Protein AF-A0A661V972-F1 (afdb_monomer_lite)

pLDDT: mean 87.5, std 14.31, range [39.72, 98.44]

Radius of gyration: 18.93 Å; chains: 1; bounding box: 31×26×59 Å

Secondary structure (DSSP, 8-state):
--PPTTHHHHHHHHHHHHHHHHHHHHHHIIIIIS---TTS-GGGSPTTHHHHHHHHHHHHHHHHHHHHHHHHHHHHHHHHTTS--

Sequence (85 aa):
MTDEPCQKEVSKLLDVIQEWVQASEATRRFMVTLPLDSSKEPDTFPPGYFHEMQEAYEGEREARERYIAANKALYDCKERSGLID

Foldseek 3Di:
DPPDFLVVLVVQLVVLVVQLVVLVVQLCCLVPVPDDPPPDDPVPDDPCSVVSNVVSVVSNVVSVVSNVVSVVVSVVRCVVVVVDD

Structure (mmCIF, N/CA/C/O backbone):
data_AF-A0A661V972-F1
#
_entry.id   AF-A0A661V972-F1
#
loop_
_atom_site.group_PDB
_atom_site.id
_atom_site.type_symbol
_atom_site.label_atom_id
_atom_site.label_alt_id
_atom_site.label_comp_id
_atom_site.label_asym_id
_atom_site.label_entity_id
_atom_site.label_seq_id
_atom_site.pdbx_PDB_ins_code
_atom_site.Cartn_x
_atom_site.Cartn_y
_atom_site.Cartn_z
_atom_site.occupancy
_atom_site.B_iso_or_equiv
_atom_site.auth_seq_id
_atom_site.auth_comp_id
_atom_site.auth_asym_id
_atom_site.auth_atom_id
_atom_site.pdbx_PDB_model_num
ATOM 1 N N . MET A 1 1 ? -2.745 -13.082 30.205 1.00 39.72 1 MET A N 1
ATOM 2 C CA . MET A 1 1 ? -2.460 -11.946 29.311 1.00 39.72 1 MET A CA 1
ATOM 3 C C . MET A 1 1 ? -3.800 -11.501 28.779 1.00 39.72 1 MET A C 1
ATOM 5 O O . MET A 1 1 ? -4.486 -12.316 28.181 1.00 39.72 1 MET A O 1
ATOM 9 N N . THR A 1 2 ? -4.251 -10.307 29.137 1.00 50.94 2 THR A N 1
ATOM 10 C CA . THR A 1 2 ? -5.415 -9.698 28.492 1.00 50.94 2 THR A CA 1
ATOM 11 C C . THR A 1 2 ? -4.936 -9.229 27.128 1.00 50.94 2 THR A C 1
ATOM 13 O O . THR A 1 2 ? -4.144 -8.292 27.076 1.00 50.94 2 THR A O 1
ATOM 16 N N . ASP A 1 3 ? -5.315 -9.929 26.059 1.00 61.41 3 ASP A N 1
ATOM 17 C CA . ASP A 1 3 ? -5.051 -9.445 24.704 1.00 61.41 3 ASP A CA 1
ATOM 18 C C . ASP A 1 3 ? -5.702 -8.066 24.563 1.00 61.41 3 ASP A C 1
ATOM 20 O O . ASP A 1 3 ? -6.891 -7.905 24.856 1.00 61.41 3 ASP A O 1
ATOM 24 N N . GLU A 1 4 ? -4.913 -7.060 24.182 1.00 81.00 4 GLU A N 1
ATOM 25 C CA . GLU A 1 4 ? -5.448 -5.732 23.904 1.00 81.00 4 GLU A CA 1
ATOM 26 C C . GLU A 1 4 ? -6.489 -5.837 22.775 1.00 81.00 4 GLU A C 1
ATOM 28 O O . GLU A 1 4 ? -6.261 -6.536 21.776 1.00 81.00 4 GLU A O 1
ATOM 33 N N . PRO A 1 5 ? -7.652 -5.176 22.919 1.00 86.00 5 PRO A N 1
ATOM 34 C CA . PRO A 1 5 ? -8.679 -5.199 21.889 1.00 86.00 5 PRO A CA 1
ATOM 35 C C . PRO A 1 5 ? -8.098 -4.736 20.545 1.00 86.00 5 PRO A C 1
ATOM 37 O O . PRO A 1 5 ? -7.382 -3.740 20.470 1.00 86.00 5 PRO A O 1
ATOM 40 N N . CYS A 1 6 ? -8.423 -5.473 19.479 1.00 93.88 6 CYS A N 1
ATOM 41 C CA . CYS A 1 6 ? -8.001 -5.216 18.097 1.00 93.88 6 CYS A CA 1
ATOM 42 C C . CYS A 1 6 ? -6.514 -5.444 17.762 1.00 93.88 6 CYS A C 1
ATOM 44 O O . CYS A 1 6 ? -6.079 -5.082 16.665 1.00 93.88 6 CYS A O 1
ATOM 46 N N . GLN A 1 7 ? -5.719 -6.060 18.649 1.00 95.12 7 GLN A N 1
ATOM 47 C CA . GLN A 1 7 ? -4.287 -6.284 18.397 1.00 95.12 7 GLN A CA 1
ATOM 48 C C . GLN A 1 7 ? -4.021 -7.093 17.115 1.00 95.12 7 GLN A C 1
ATOM 50 O O . GLN A 1 7 ? -3.071 -6.825 16.381 1.00 95.12 7 GLN A O 1
ATOM 55 N N . LYS A 1 8 ? -4.898 -8.051 16.798 1.00 95.56 8 LYS A N 1
ATOM 56 C CA . LYS A 1 8 ? -4.822 -8.848 15.568 1.00 95.56 8 LYS A CA 1
ATOM 57 C C . LYS A 1 8 ? -4.964 -7.979 14.313 1.00 95.56 8 LYS A C 1
ATOM 59 O O . LYS A 1 8 ? -4.227 -8.163 13.345 1.00 95.56 8 LYS A O 1
ATOM 64 N N . GLU A 1 9 ? -5.913 -7.051 14.318 1.00 97.50 9 GLU A N 1
ATOM 65 C CA . GLU A 1 9 ? -6.169 -6.124 13.219 1.00 97.50 9 GLU A CA 1
ATOM 66 C C . GLU A 1 9 ? -5.018 -5.124 13.061 1.00 97.50 9 GLU A C 1
ATOM 68 O O . GLU A 1 9 ? -4.647 -4.811 11.930 1.00 97.50 9 GLU A O 1
ATOM 73 N N . VAL A 1 10 ? -4.404 -4.687 14.169 1.00 96.75 10 VAL A N 1
ATOM 74 C CA . VAL A 1 10 ? -3.191 -3.851 14.148 1.00 96.75 10 VAL A CA 1
ATOM 75 C C . VAL A 1 10 ? -2.030 -4.591 13.489 1.00 96.75 10 VAL A C 1
ATOM 77 O O . VAL A 1 10 ? -1.440 -4.058 12.551 1.00 96.75 10 VAL A O 1
ATOM 80 N N . SER A 1 11 ? -1.723 -5.818 13.925 1.00 96.81 11 SER A N 1
ATOM 81 C CA . SER A 1 11 ? -0.654 -6.622 13.314 1.00 96.81 11 SER A CA 1
ATOM 82 C C . SER A 1 11 ? -0.890 -6.816 11.817 1.00 96.81 11 SER A C 1
ATOM 84 O O . SER A 1 11 ? -0.003 -6.536 11.016 1.00 96.81 11 SER A O 1
ATOM 86 N N . LYS A 1 12 ? -2.120 -7.174 11.425 1.00 97.56 12 LYS A N 1
ATOM 87 C CA . LYS A 1 12 ? -2.479 -7.330 10.012 1.00 97.56 12 LYS A CA 1
ATOM 88 C C . LYS A 1 12 ? -2.297 -6.037 9.215 1.00 97.56 12 LYS A C 1
ATOM 90 O O . LYS A 1 12 ? -1.850 -6.098 8.074 1.00 97.56 12 LYS A O 1
ATOM 95 N N . LEU A 1 13 ? -2.667 -4.885 9.779 1.00 98.06 13 LEU A N 1
ATOM 96 C CA . LEU A 1 13 ? -2.497 -3.593 9.114 1.00 98.06 13 LEU A CA 1
ATOM 97 C C . LEU A 1 13 ? -1.014 -3.273 8.885 1.00 98.06 13 LEU A C 1
ATOM 99 O O . LEU A 1 13 ? -0.660 -2.809 7.806 1.00 98.06 13 LEU A O 1
ATOM 103 N N . LEU A 1 14 ? -0.156 -3.534 9.873 1.00 97.69 14 LEU A N 1
ATOM 104 C CA . LEU A 1 14 ? 1.287 -3.307 9.753 1.00 97.69 14 LEU A CA 1
ATOM 105 C C . LEU A 1 14 ? 1.911 -4.181 8.658 1.00 97.69 14 LEU A C 1
ATOM 107 O O . LEU A 1 14 ? 2.678 -3.666 7.843 1.00 97.69 14 LEU A O 1
ATOM 111 N N . ASP A 1 15 ? 1.523 -5.456 8.586 1.00 97.81 15 ASP A N 1
ATOM 112 C CA . ASP A 1 15 ? 2.011 -6.378 7.556 1.00 97.81 15 ASP A CA 1
ATOM 113 C C . ASP A 1 15 ? 1.651 -5.881 6.144 1.00 97.81 15 ASP A C 1
ATOM 115 O O . ASP A 1 15 ? 2.518 -5.766 5.276 1.00 97.81 15 ASP A O 1
ATOM 119 N N . VAL A 1 16 ? 0.391 -5.489 5.916 1.00 98.12 16 VAL A N 1
ATOM 120 C CA . VAL A 1 16 ? -0.038 -5.022 4.584 1.00 98.12 16 VAL A CA 1
ATOM 121 C C . VAL A 1 16 ? 0.461 -3.617 4.236 1.00 98.12 16 VAL A C 1
ATOM 123 O O . VAL A 1 16 ? 0.571 -3.294 3.055 1.00 98.12 16 VAL A O 1
ATOM 126 N N . ILE A 1 17 ? 0.788 -2.772 5.225 1.00 98.00 17 ILE A N 1
ATOM 127 C CA . ILE A 1 17 ? 1.491 -1.502 4.974 1.00 98.00 17 ILE A CA 1
ATOM 128 C C . ILE A 1 17 ? 2.871 -1.796 4.392 1.00 98.00 17 ILE A C 1
ATOM 130 O O . ILE A 1 17 ? 3.256 -1.169 3.408 1.00 98.00 17 ILE A O 1
ATOM 134 N N . GLN A 1 18 ? 3.600 -2.758 4.963 1.00 97.81 18 GLN A N 1
ATOM 135 C CA . GLN A 1 18 ? 4.919 -3.128 4.462 1.00 97.81 18 GLN A CA 1
ATOM 136 C C . GLN A 1 18 ? 4.847 -3.690 3.033 1.00 97.81 18 GLN A C 1
ATOM 138 O O . GLN A 1 18 ? 5.669 -3.312 2.197 1.00 97.81 18 GLN A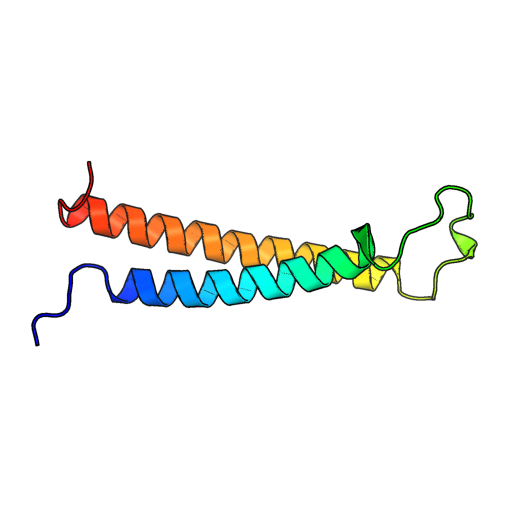 O 1
ATOM 143 N N . GLU A 1 19 ? 3.847 -4.530 2.734 1.00 97.62 19 GLU A N 1
ATOM 144 C CA . GLU A 1 19 ? 3.584 -5.009 1.366 1.00 97.62 19 GLU A CA 1
ATOM 145 C C . GLU A 1 19 ? 3.304 -3.853 0.398 1.00 97.62 19 GLU A C 1
ATOM 147 O O . GLU A 1 19 ? 3.885 -3.793 -0.687 1.00 97.62 19 GLU A O 1
ATOM 152 N N . TRP A 1 20 ? 2.423 -2.923 0.782 1.00 97.94 20 TRP A N 1
ATOM 153 C CA . TRP A 1 20 ? 2.065 -1.796 -0.076 1.00 97.94 20 TRP A CA 1
ATOM 154 C C . TRP A 1 20 ? 3.258 -0.870 -0.324 1.00 97.94 20 TRP A C 1
ATOM 156 O O . TRP A 1 20 ? 3.486 -0.488 -1.467 1.00 97.94 20 TRP A O 1
ATOM 166 N N . VAL A 1 21 ? 4.075 -0.585 0.698 1.00 97.25 21 VAL A N 1
ATOM 167 C CA . VAL A 1 21 ? 5.312 0.202 0.545 1.00 97.25 21 VAL A CA 1
ATOM 168 C C . VAL A 1 21 ? 6.252 -0.445 -0.472 1.00 97.25 21 VAL A C 1
ATOM 170 O O . VAL A 1 21 ? 6.729 0.239 -1.376 1.00 97.25 21 VAL A O 1
ATOM 173 N N . GLN A 1 22 ? 6.478 -1.758 -0.377 1.00 96.69 22 GLN A N 1
ATOM 174 C CA . GLN A 1 22 ? 7.334 -2.479 -1.326 1.00 96.69 22 GLN A CA 1
ATOM 175 C C . GLN A 1 22 ? 6.776 -2.438 -2.756 1.00 96.69 22 GLN A C 1
ATOM 177 O O . GLN A 1 22 ? 7.529 -2.226 -3.708 1.00 96.69 22 GLN A O 1
ATOM 182 N N . ALA A 1 23 ? 5.459 -2.594 -2.919 1.00 96.81 23 ALA A N 1
ATOM 183 C CA . ALA A 1 23 ? 4.817 -2.505 -4.228 1.00 96.81 23 ALA A CA 1
ATOM 184 C C . ALA A 1 23 ? 4.908 -1.083 -4.821 1.00 96.81 23 ALA A C 1
ATOM 186 O O . ALA A 1 23 ? 5.270 -0.919 -5.985 1.00 96.81 23 ALA A O 1
ATOM 187 N N . SER A 1 24 ? 4.683 -0.044 -4.011 1.00 95.62 24 SER A N 1
ATOM 188 C CA . SER A 1 24 ? 4.840 1.356 -4.430 1.00 95.62 24 SER A CA 1
ATOM 189 C C . SER A 1 24 ? 6.286 1.704 -4.801 1.00 95.62 24 SER A C 1
ATOM 191 O O . SER A 1 24 ? 6.515 2.493 -5.720 1.00 95.62 24 SER A O 1
ATOM 193 N N . GLU A 1 25 ? 7.286 1.122 -4.132 1.00 94.69 25 GLU A N 1
ATOM 194 C CA . GLU A 1 25 ? 8.694 1.273 -4.522 1.00 94.69 25 GLU A CA 1
ATOM 195 C C . GLU A 1 25 ? 8.980 0.655 -5.899 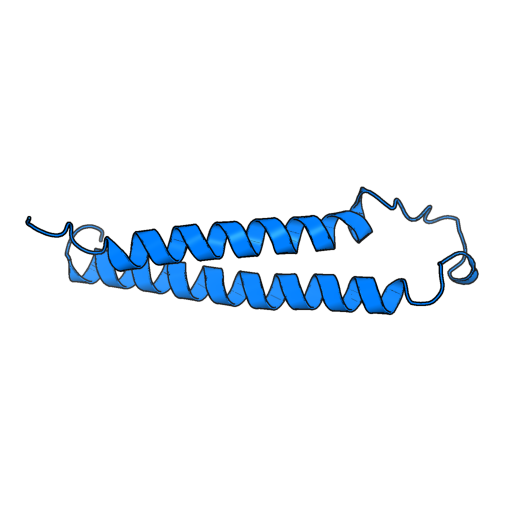1.00 94.69 25 GLU A C 1
ATOM 197 O O . GLU A 1 25 ? 9.703 1.259 -6.702 1.00 94.69 25 GLU A O 1
ATOM 202 N N . ALA A 1 26 ? 8.373 -0.497 -6.208 1.00 93.00 26 ALA A N 1
ATOM 203 C CA . ALA A 1 26 ? 8.473 -1.123 -7.525 1.00 93.00 26 ALA A CA 1
ATOM 204 C C . ALA A 1 26 ? 7.863 -0.236 -8.622 1.00 93.00 26 ALA A C 1
ATOM 206 O O . ALA A 1 26 ? 8.521 0.009 -9.636 1.00 93.00 26 ALA A O 1
ATOM 207 N N . THR A 1 27 ? 6.677 0.338 -8.398 1.00 92.38 27 THR A N 1
ATOM 208 C CA . THR A 1 27 ? 6.069 1.309 -9.325 1.00 92.38 27 THR A CA 1
ATOM 209 C C . THR A 1 27 ? 6.929 2.564 -9.487 1.00 92.38 27 THR A C 1
ATOM 211 O O . THR A 1 27 ? 7.188 3.024 -10.605 1.00 92.38 27 THR A O 1
ATOM 214 N N . ARG A 1 28 ? 7.435 3.118 -8.375 1.00 89.06 28 ARG A N 1
ATOM 215 C CA . ARG A 1 28 ? 8.255 4.341 -8.369 1.00 89.06 28 ARG A CA 1
ATOM 216 C C . ARG A 1 28 ? 9.49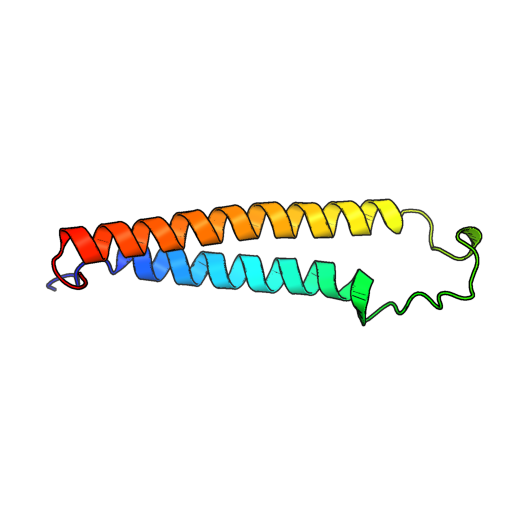1 4.217 -9.259 1.00 89.06 28 ARG A C 1
ATOM 218 O O . ARG A 1 28 ? 9.905 5.217 -9.855 1.00 89.06 28 ARG A O 1
ATOM 225 N N . ARG A 1 29 ? 10.065 3.015 -9.385 1.00 86.62 29 ARG A N 1
ATOM 226 C CA . ARG A 1 29 ? 11.198 2.751 -10.283 1.00 86.62 29 ARG A CA 1
ATOM 227 C C . ARG A 1 29 ? 10.901 3.182 -11.723 1.00 86.62 29 ARG A C 1
ATOM 229 O O . ARG A 1 29 ? 11.781 3.757 -12.359 1.00 86.62 29 ARG A O 1
ATOM 236 N N . PHE A 1 30 ? 9.682 2.950 -12.207 1.00 84.50 30 PHE A N 1
ATOM 237 C CA . PHE A 1 30 ? 9.265 3.289 -13.569 1.00 84.50 30 PHE A CA 1
ATOM 238 C C . PHE A 1 30 ? 8.850 4.758 -13.724 1.00 84.50 30 PHE A C 1
ATOM 240 O O . PHE A 1 30 ? 9.065 5.332 -14.785 1.00 84.50 30 PHE A O 1
ATOM 247 N N . MET A 1 31 ? 8.306 5.383 -12.673 1.00 75.25 31 MET A N 1
ATOM 248 C CA . MET A 1 31 ? 7.836 6.778 -12.722 1.00 75.25 31 MET A CA 1
ATOM 249 C C . MET A 1 31 ? 8.929 7.825 -12.479 1.00 75.25 31 MET A C 1
ATOM 251 O O . MET A 1 31 ? 8.864 8.923 -13.024 1.00 75.25 31 MET A O 1
ATOM 255 N N . VAL A 1 32 ? 9.887 7.523 -11.596 1.00 74.12 32 VAL A N 1
ATOM 256 C CA . VAL A 1 32 ? 10.828 8.518 -11.047 1.00 74.12 32 VAL A CA 1
ATOM 257 C C . VAL A 1 32 ? 12.279 8.148 -11.333 1.00 74.12 32 VAL A C 1
ATOM 259 O O . VAL A 1 32 ? 13.071 9.007 -11.710 1.00 74.12 32 VAL A O 1
ATOM 262 N N . THR A 1 33 ? 12.652 6.884 -11.119 1.00 66.81 33 THR A N 1
ATOM 263 C CA . THR A 1 33 ? 14.062 6.452 -11.155 1.00 66.81 33 THR A CA 1
ATOM 264 C C . THR A 1 33 ? 14.559 6.142 -12.561 1.00 66.81 33 THR A C 1
ATOM 266 O O . THR A 1 33 ? 15.741 6.326 -12.844 1.00 66.81 33 THR A O 1
ATOM 269 N N . LEU A 1 34 ? 13.672 5.691 -13.442 1.00 66.38 34 LEU A N 1
ATOM 270 C CA . LEU A 1 34 ? 13.897 5.614 -14.878 1.00 66.38 34 LEU A CA 1
ATOM 271 C C . LEU A 1 34 ? 13.221 6.839 -15.503 1.00 66.38 34 LEU A C 1
ATOM 273 O O . LEU A 1 34 ? 12.120 6.695 -16.031 1.00 66.38 34 LEU A O 1
ATOM 277 N N . PRO A 1 35 ? 13.800 8.054 -15.388 1.00 60.50 35 PRO A N 1
ATOM 278 C CA . PRO A 1 35 ? 13.204 9.223 -16.001 1.00 60.50 35 PRO A CA 1
ATOM 279 C C . PRO A 1 35 ? 13.126 8.968 -17.499 1.00 60.50 35 PRO A C 1
ATOM 281 O O . PRO A 1 35 ? 14.138 8.835 -18.194 1.00 60.50 35 PRO A O 1
ATOM 284 N N . LEU A 1 36 ? 11.894 8.868 -17.972 1.00 61.53 36 LEU A N 1
ATOM 285 C CA . LEU A 1 36 ? 11.599 8.895 -19.383 1.00 61.53 36 LEU A CA 1
ATOM 286 C C . LEU A 1 36 ? 11.839 10.325 -19.802 1.00 61.53 36 LEU A C 1
ATOM 288 O O . LEU A 1 36 ? 11.106 11.237 -19.424 1.00 61.53 36 LEU A O 1
ATOM 292 N N . ASP A 1 37 ? 12.939 10.521 -20.511 1.00 63.94 37 ASP A N 1
ATOM 293 C CA . ASP A 1 37 ? 13.141 11.743 -21.250 1.00 63.94 37 ASP A CA 1
ATOM 294 C C . ASP A 1 37 ? 11.942 11.878 -22.190 1.00 63.94 37 ASP A C 1
ATOM 296 O O . ASP A 1 37 ? 11.808 11.123 -23.151 1.00 63.94 37 ASP A O 1
ATOM 300 N N . SER A 1 38 ? 11.026 12.790 -21.863 1.00 59.22 38 SER A N 1
ATOM 301 C CA . SER A 1 38 ? 9.781 12.998 -22.603 1.00 59.22 38 SER A CA 1
ATOM 302 C C . SER A 1 38 ? 10.025 13.496 -24.029 1.00 59.22 38 SER A C 1
ATOM 304 O O . SER A 1 38 ? 9.082 13.583 -24.813 1.00 59.22 38 SER A O 1
ATOM 306 N N . SER A 1 39 ? 11.283 13.807 -24.367 1.00 64.69 39 SER A N 1
ATOM 307 C CA . SER A 1 39 ? 11.743 14.109 -25.720 1.00 64.69 39 SER A CA 1
ATOM 308 C C . SER A 1 39 ? 12.210 12.881 -26.518 1.00 64.69 39 SER A C 1
ATOM 310 O O . SER A 1 39 ? 12.469 13.007 -27.715 1.00 64.69 39 SER A O 1
ATOM 312 N N . LYS A 1 40 ? 12.306 11.695 -25.898 1.00 57.88 40 LYS A N 1
ATOM 313 C CA . LYS A 1 40 ? 12.672 10.447 -26.580 1.00 57.88 40 LYS A CA 1
ATOM 314 C C . LYS A 1 40 ? 11.446 9.707 -27.098 1.00 57.88 40 LYS A C 1
ATOM 316 O O . LYS A 1 40 ? 10.448 9.547 -26.399 1.00 57.88 40 LYS A O 1
ATOM 321 N N . GLU A 1 41 ? 11.550 9.221 -28.330 1.00 60.72 41 GLU A N 1
ATOM 322 C CA . GLU A 1 41 ? 10.504 8.423 -28.962 1.00 60.72 41 GLU A CA 1
ATOM 323 C C . GLU A 1 41 ? 10.299 7.066 -28.245 1.00 60.72 41 GLU A C 1
ATOM 325 O O . GLU A 1 41 ? 11.252 6.515 -27.673 1.00 60.72 41 GLU A O 1
ATOM 330 N N . PRO A 1 42 ? 9.077 6.493 -28.304 1.00 59.44 42 PRO A N 1
ATOM 331 C CA . PRO A 1 42 ? 8.727 5.186 -27.727 1.00 59.44 42 PRO A CA 1
ATOM 332 C C . PRO A 1 42 ? 9.614 4.006 -28.162 1.00 59.44 42 PRO A C 1
ATOM 334 O O . PRO A 1 42 ? 9.627 2.973 -27.498 1.00 59.44 42 PRO A O 1
ATOM 337 N N . ASP A 1 43 ? 10.395 4.159 -29.231 1.00 60.19 43 ASP A N 1
ATOM 338 C CA . ASP A 1 43 ? 11.302 3.129 -29.753 1.00 60.19 43 ASP A CA 1
ATOM 339 C C . ASP A 1 43 ? 12.624 3.016 -28.968 1.00 60.19 43 ASP A C 1
ATOM 341 O O . ASP A 1 43 ? 13.461 2.159 -29.250 1.00 60.19 43 ASP A O 1
ATOM 345 N N . THR A 1 44 ? 12.832 3.867 -27.958 1.00 71.25 44 THR A N 1
ATOM 346 C CA . THR A 1 44 ? 14.042 3.861 -27.113 1.00 71.25 44 THR A CA 1
ATOM 347 C C . THR A 1 44 ? 13.929 2.995 -25.856 1.00 71.25 44 THR A C 1
ATOM 349 O O . THR A 1 44 ? 14.896 2.870 -25.099 1.00 71.25 44 THR A O 1
ATOM 352 N N . PHE A 1 45 ? 12.765 2.389 -25.621 1.00 74.06 45 PHE A N 1
ATOM 353 C CA . PHE A 1 45 ? 12.500 1.598 -24.427 1.00 74.06 45 PHE A CA 1
ATOM 354 C C . PHE A 1 45 ? 13.018 0.161 -24.572 1.00 74.06 45 PHE A C 1
ATOM 356 O O . PHE A 1 45 ? 12.867 -0.443 -25.637 1.00 74.06 45 PHE A O 1
ATOM 363 N N . PRO A 1 46 ? 13.592 -0.431 -23.507 1.00 80.81 46 PRO A N 1
ATOM 364 C CA . PRO A 1 46 ? 13.942 -1.843 -23.510 1.00 80.81 46 PRO A CA 1
ATOM 365 C C . PRO A 1 46 ? 12.723 -2.724 -23.831 1.00 80.81 46 PRO A C 1
ATOM 367 O O . PRO A 1 46 ? 11.611 -2.415 -23.383 1.00 80.81 46 PRO A O 1
ATOM 370 N N . PRO A 1 47 ? 12.906 -3.847 -24.549 1.00 85.12 47 PRO A N 1
ATOM 371 C CA . PRO A 1 47 ? 11.846 -4.830 -24.727 1.00 85.12 47 PRO A CA 1
ATOM 372 C C . PRO A 1 47 ? 11.252 -5.238 -23.375 1.00 85.12 47 PRO A C 1
ATOM 374 O O . PRO A 1 47 ? 11.991 -5.498 -22.431 1.00 85.12 47 PRO A O 1
ATOM 377 N N . GLY A 1 48 ? 9.923 -5.282 -23.283 1.00 87.44 48 GLY A N 1
ATOM 378 C CA . GLY A 1 48 ? 9.222 -5.650 -22.048 1.00 87.44 48 GLY A CA 1
ATOM 379 C C . GLY A 1 48 ? 8.992 -4.504 -21.060 1.00 87.44 48 GLY A C 1
ATOM 380 O O . GLY A 1 48 ? 8.178 -4.674 -20.161 1.00 87.44 48 GLY A O 1
ATOM 381 N N . TYR A 1 49 ? 9.582 -3.317 -21.258 1.00 87.12 49 TYR A N 1
ATOM 382 C CA . TYR A 1 49 ? 9.453 -2.193 -20.317 1.00 87.12 49 TYR A CA 1
ATOM 383 C C . TYR A 1 49 ? 7.999 -1.869 -19.941 1.00 87.12 49 TYR A C 1
ATOM 385 O O . TYR A 1 49 ? 7.657 -1.804 -18.765 1.00 87.12 49 TYR A O 1
ATOM 393 N N . PHE A 1 50 ? 7.122 -1.686 -20.934 1.00 87.50 50 PHE A N 1
ATOM 394 C CA . PHE A 1 50 ? 5.721 -1.335 -20.674 1.00 87.50 50 PHE A CA 1
ATOM 395 C C . PHE A 1 50 ? 4.944 -2.469 -20.003 1.00 87.50 50 PHE A C 1
ATOM 397 O O . PHE A 1 50 ? 4.004 -2.206 -19.259 1.00 87.50 50 PHE A O 1
ATOM 404 N N . HIS A 1 51 ? 5.342 -3.717 -20.252 1.00 92.81 51 HIS A N 1
ATOM 405 C CA . HIS A 1 51 ? 4.742 -4.877 -19.609 1.00 92.81 51 HIS A CA 1
ATOM 406 C C . HIS A 1 51 ? 5.137 -4.940 -18.131 1.00 92.81 51 HIS A C 1
ATOM 408 O O . HIS A 1 51 ? 4.254 -4.956 -17.282 1.00 92.81 51 HIS A O 1
ATOM 414 N N . GLU A 1 52 ? 6.432 -4.846 -17.821 1.00 92.75 52 GLU A N 1
ATOM 415 C CA . GLU A 1 52 ? 6.937 -4.816 -16.440 1.00 92.75 52 GLU A CA 1
ATOM 416 C C . GLU A 1 52 ? 6.377 -3.622 -15.653 1.00 92.75 52 GLU A C 1
ATOM 418 O O . GLU A 1 52 ? 6.024 -3.738 -14.480 1.00 92.75 52 GLU A O 1
ATOM 423 N N . MET A 1 53 ? 6.245 -2.468 -16.313 1.00 92.25 53 MET A N 1
ATOM 424 C CA . MET A 1 53 ? 5.613 -1.289 -15.733 1.00 92.25 53 MET A CA 1
ATOM 425 C C . MET A 1 53 ? 4.143 -1.566 -15.384 1.00 92.25 53 MET A C 1
ATOM 427 O O . MET A 1 53 ? 3.706 -1.246 -14.280 1.00 92.25 53 MET A O 1
ATOM 431 N N . GLN A 1 54 ? 3.380 -2.162 -16.306 1.00 94.56 54 GLN A N 1
ATOM 432 C CA . GLN A 1 54 ? 1.976 -2.511 -16.078 1.00 94.56 54 GLN A CA 1
ATOM 433 C C . GLN A 1 54 ? 1.820 -3.519 -14.932 1.00 94.56 54 GLN A C 1
ATOM 435 O O . GLN A 1 54 ? 0.923 -3.359 -14.106 1.00 94.56 54 GLN A O 1
ATOM 440 N N . GLU A 1 55 ? 2.691 -4.527 -14.858 1.00 96.75 55 GLU A N 1
ATOM 441 C CA . GLU A 1 55 ? 2.703 -5.503 -13.764 1.00 96.75 55 GLU A CA 1
ATOM 442 C C . GLU A 1 55 ? 2.994 -4.843 -12.411 1.00 96.75 55 GLU A C 1
ATOM 444 O O . GLU A 1 55 ? 2.326 -5.152 -11.425 1.00 96.75 55 GLU A O 1
ATOM 449 N N . ALA A 1 56 ? 3.934 -3.893 -12.359 1.00 96.06 56 ALA A N 1
ATOM 450 C CA . ALA A 1 56 ? 4.235 -3.150 -11.137 1.00 96.06 56 ALA A CA 1
ATOM 451 C C . ALA A 1 56 ? 3.031 -2.323 -10.652 1.00 96.06 56 ALA A C 1
ATOM 453 O O . ALA A 1 56 ? 2.662 -2.411 -9.479 1.00 96.06 56 ALA A O 1
ATOM 454 N N . TYR A 1 57 ? 2.373 -1.584 -11.555 1.00 96.12 57 TYR A N 1
ATOM 455 C CA . TYR A 1 57 ? 1.163 -0.821 -11.219 1.00 96.12 57 TYR A CA 1
ATOM 456 C C . TYR A 1 57 ? 0.026 -1.716 -10.726 1.00 96.12 57 TYR A C 1
ATOM 458 O O . TYR A 1 57 ? -0.676 -1.361 -9.777 1.00 96.12 57 TYR A O 1
ATOM 466 N N . GLU A 1 58 ? -0.167 -2.869 -11.365 1.00 98.06 58 GLU A N 1
ATOM 467 C CA . GLU A 1 58 ? -1.209 -3.810 -10.968 1.00 98.06 58 GLU A CA 1
ATOM 468 C C . GLU A 1 58 ? -0.911 -4.424 -9.594 1.00 98.06 58 GLU A C 1
ATOM 470 O O . GLU A 1 58 ? -1.789 -4.464 -8.731 1.00 98.06 58 GLU A O 1
ATOM 475 N N . GLY A 1 59 ? 0.348 -4.791 -9.335 1.00 97.62 59 GLY A N 1
ATOM 476 C CA . GLY A 1 59 ? 0.786 -5.256 -8.019 1.00 97.62 59 GLY A CA 1
ATOM 477 C C . GLY A 1 59 ? 0.577 -4.209 -6.919 1.00 97.62 59 GLY A C 1
ATOM 478 O O . GLY A 1 59 ? 0.106 -4.540 -5.827 1.00 97.62 59 GLY A O 1
ATOM 479 N N . GLU A 1 60 ? 0.853 -2.932 -7.202 1.00 98.06 60 GLU A N 1
ATOM 480 C CA . GLU A 1 60 ? 0.556 -1.835 -6.275 1.00 98.06 60 GLU A CA 1
ATOM 481 C C . GLU A 1 60 ? -0.949 -1.663 -6.042 1.00 98.06 60 GLU A C 1
ATOM 483 O O . GLU A 1 60 ? -1.373 -1.490 -4.894 1.00 98.06 60 GLU A O 1
ATOM 488 N N . ARG A 1 61 ? -1.768 -1.742 -7.100 1.00 98.19 61 ARG A N 1
ATOM 489 C CA . ARG A 1 61 ? -3.234 -1.664 -7.000 1.00 98.19 61 ARG A CA 1
ATOM 490 C C . ARG A 1 61 ? -3.769 -2.732 -6.049 1.00 98.19 61 ARG A C 1
ATOM 492 O O . ARG A 1 61 ? -4.513 -2.406 -5.122 1.00 98.19 61 ARG A O 1
ATOM 499 N N . GLU A 1 62 ? -3.359 -3.982 -6.239 1.00 98.44 62 GLU A N 1
ATOM 500 C CA . GLU A 1 62 ? -3.787 -5.104 -5.400 1.00 98.44 62 GLU A CA 1
ATOM 501 C C . GLU A 1 62 ? -3.304 -4.970 -3.946 1.00 98.44 62 GLU A C 1
ATOM 503 O O . GLU A 1 62 ? -4.066 -5.223 -3.007 1.00 98.44 62 GLU A O 1
ATOM 508 N N . ALA A 1 63 ? -2.053 -4.5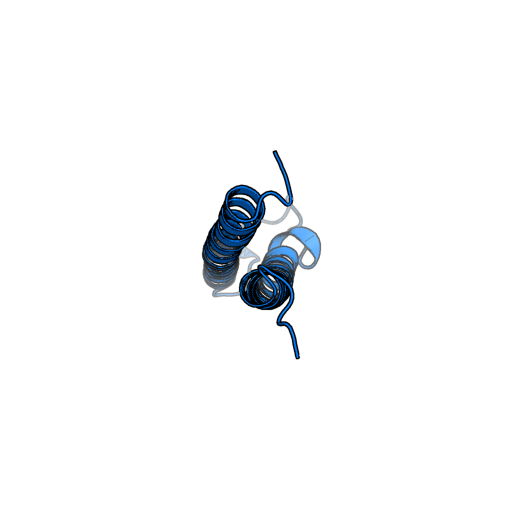46 -3.731 1.00 98.12 63 ALA A N 1
ATOM 509 C CA . ALA A 1 63 ? -1.522 -4.312 -2.387 1.00 98.12 63 ALA A CA 1
ATOM 510 C C . ALA A 1 63 ? -2.287 -3.189 -1.665 1.00 98.12 63 ALA A C 1
ATOM 512 O O . ALA A 1 63 ? -2.642 -3.318 -0.489 1.00 98.12 63 ALA A O 1
ATOM 513 N N . ARG A 1 64 ? -2.635 -2.119 -2.389 1.00 98.00 64 ARG A N 1
ATOM 514 C CA . ARG A 1 64 ? -3.451 -1.019 -1.867 1.00 98.00 64 ARG A CA 1
ATOM 515 C C . ARG A 1 64 ? -4.860 -1.473 -1.483 1.00 98.00 64 ARG A C 1
ATOM 517 O O . ARG A 1 64 ? -5.380 -1.024 -0.462 1.00 98.00 64 ARG A O 1
ATOM 524 N N . GLU A 1 65 ? -5.481 -2.365 -2.253 1.00 98.44 65 GLU A N 1
ATOM 525 C CA . GLU A 1 65 ? -6.789 -2.942 -1.905 1.00 98.44 65 GLU A CA 1
ATOM 526 C C . GLU A 1 65 ? -6.731 -3.739 -0.595 1.00 98.44 65 GLU A C 1
ATOM 528 O O . GLU A 1 65 ? -7.605 -3.579 0.266 1.00 98.44 65 GLU A O 1
ATOM 533 N N . ARG A 1 66 ? -5.665 -4.525 -0.389 1.00 98.38 66 ARG A N 1
ATOM 534 C CA . ARG A 1 66 ? -5.428 -5.236 0.880 1.00 98.38 66 ARG A CA 1
ATOM 535 C C . ARG A 1 66 ? -5.220 -4.274 2.049 1.00 98.38 66 ARG A C 1
ATOM 537 O O . ARG A 1 66 ? -5.809 -4.488 3.112 1.00 98.38 66 ARG A O 1
ATOM 544 N N . TYR A 1 67 ? -4.454 -3.201 1.846 1.00 97.94 67 TYR A N 1
ATOM 545 C CA . TYR A 1 67 ? -4.289 -2.129 2.832 1.00 97.94 67 TYR A CA 1
ATOM 546 C C . TYR A 1 67 ? -5.635 -1.503 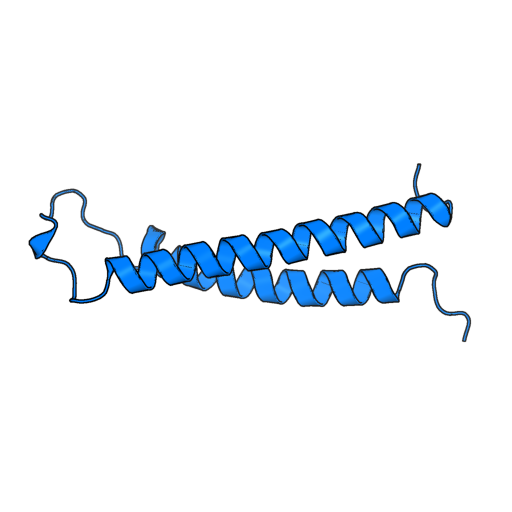3.231 1.00 97.94 67 TYR A C 1
ATOM 548 O O . TYR A 1 67 ? -5.952 -1.439 4.420 1.00 97.94 67 TYR A O 1
ATOM 556 N N . ILE A 1 68 ? -6.464 -1.105 2.257 1.00 98.31 68 ILE A N 1
ATOM 557 C CA . ILE A 1 68 ? -7.783 -0.502 2.516 1.00 98.31 68 ILE A CA 1
ATOM 558 C C . ILE A 1 68 ? -8.663 -1.460 3.329 1.00 98.31 68 ILE A C 1
ATOM 560 O O . ILE A 1 68 ? -9.295 -1.044 4.303 1.00 98.31 68 ILE A O 1
ATOM 564 N N . ALA A 1 69 ? -8.675 -2.746 2.969 1.00 98.38 69 ALA A N 1
ATOM 565 C CA . ALA A 1 69 ? -9.448 -3.758 3.679 1.00 98.38 69 ALA A CA 1
ATOM 566 C C . ALA A 1 69 ? -8.966 -3.965 5.128 1.00 98.38 69 ALA A C 1
ATOM 568 O O . ALA A 1 69 ? -9.793 -4.067 6.036 1.00 98.38 69 ALA A O 1
ATOM 569 N N . ALA A 1 70 ? -7.651 -4.006 5.369 1.00 98.31 70 ALA A N 1
ATOM 570 C CA . ALA A 1 70 ? -7.100 -4.134 6.720 1.00 98.31 70 ALA A CA 1
ATOM 571 C C . ALA A 1 70 ? -7.370 -2.887 7.573 1.00 98.31 70 ALA A C 1
ATOM 573 O O . ALA A 1 70 ? -7.746 -3.012 8.738 1.00 98.31 70 ALA A O 1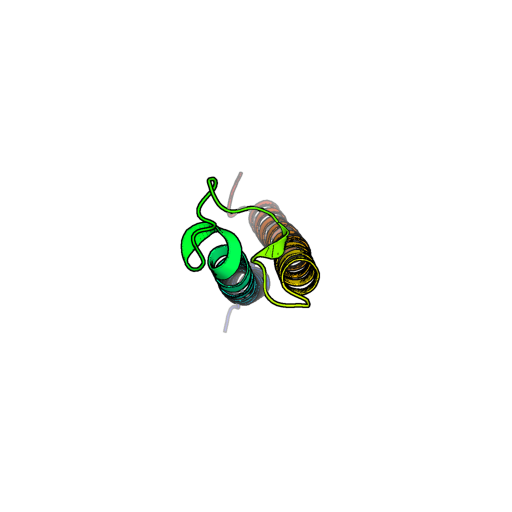
ATOM 574 N N . ASN A 1 71 ? -7.246 -1.694 6.984 1.00 98.06 71 ASN A N 1
ATOM 575 C CA . ASN A 1 71 ? -7.529 -0.440 7.673 1.00 98.06 71 ASN A CA 1
ATOM 576 C C . ASN A 1 71 ? -9.007 -0.347 8.077 1.00 98.06 71 ASN A C 1
ATOM 578 O O . ASN A 1 71 ? -9.314 -0.001 9.216 1.00 98.06 71 ASN A O 1
ATOM 582 N N . LYS A 1 72 ? -9.923 -0.741 7.179 1.00 98.31 72 LYS A N 1
ATOM 583 C CA . LYS A 1 72 ? -11.351 -0.845 7.499 1.00 98.31 72 LYS A CA 1
ATOM 584 C C . LYS A 1 72 ? -11.607 -1.846 8.628 1.00 98.31 72 LYS A C 1
ATOM 586 O O . LYS A 1 72 ? -12.331 -1.529 9.560 1.00 98.31 72 LYS A O 1
ATOM 591 N N . ALA A 1 73 ? -10.980 -3.022 8.590 1.00 97.88 73 ALA A N 1
ATOM 592 C CA . ALA A 1 73 ? -11.152 -4.020 9.645 1.00 97.88 73 ALA A CA 1
ATOM 593 C C . ALA A 1 73 ? -10.699 -3.507 11.024 1.00 97.88 73 ALA A C 1
ATOM 595 O O . ALA A 1 73 ? -11.365 -3.778 12.025 1.00 97.88 73 ALA A O 1
ATOM 596 N N . LEU A 1 74 ? -9.598 -2.745 11.076 1.00 97.25 74 LEU A N 1
ATOM 597 C CA . LEU A 1 74 ? -9.144 -2.096 12.306 1.00 97.25 74 LEU A CA 1
ATOM 598 C C . LEU A 1 74 ? -10.127 -1.020 12.776 1.00 97.25 74 LEU A C 1
ATOM 600 O O . LEU A 1 74 ? -10.428 -0.970 13.967 1.00 97.25 74 LEU A O 1
ATOM 604 N N . TYR A 1 75 ? -10.630 -0.187 11.861 1.00 96.56 75 TYR A N 1
ATOM 605 C CA . TYR A 1 75 ? -11.645 0.822 12.173 1.00 96.56 75 TYR A CA 1
ATOM 606 C C . TYR A 1 75 ? -12.902 0.174 12.771 1.00 96.56 75 TYR A C 1
ATOM 608 O O . TYR A 1 75 ? -13.251 0.472 13.910 1.00 96.56 75 TYR A O 1
ATOM 616 N N . ASP A 1 76 ? -13.485 -0.809 12.076 1.00 96.94 76 ASP A N 1
ATOM 617 C CA . ASP A 1 76 ? -14.682 -1.526 12.528 1.00 96.94 76 ASP A CA 1
ATOM 618 C C . ASP A 1 76 ? -14.448 -2.231 13.881 1.00 96.94 76 ASP A C 1
ATOM 620 O O . ASP A 1 76 ? -15.363 -2.380 14.691 1.00 96.94 76 ASP A O 1
ATOM 624 N N . CYS A 1 77 ? -13.228 -2.717 14.140 1.00 96.69 77 CYS A N 1
ATOM 625 C CA . CYS A 1 77 ? -12.889 -3.297 15.437 1.00 96.69 77 CYS A CA 1
ATOM 626 C C . CYS A 1 77 ? -12.884 -2.239 16.543 1.00 96.69 77 CYS A C 1
ATOM 628 O O . CYS A 1 77 ? -13.513 -2.441 17.581 1.00 96.69 77 CYS A O 1
ATOM 630 N N . LYS A 1 78 ? -12.213 -1.106 16.310 1.00 94.94 78 LYS A N 1
ATOM 631 C CA . LYS A 1 78 ? -12.125 -0.019 17.288 1.00 94.94 78 LYS A CA 1
ATOM 632 C C . LYS A 1 78 ? -13.496 0.579 17.604 1.00 94.94 78 LYS A C 1
ATOM 634 O O . LYS A 1 78 ? -13.757 0.831 18.778 1.00 94.94 78 LYS A O 1
ATOM 639 N N . GLU A 1 79 ? -14.363 0.729 16.603 1.00 95.94 79 GLU A N 1
ATOM 640 C CA . GLU A 1 79 ? -15.752 1.184 16.770 1.00 95.94 79 GLU A CA 1
ATOM 641 C C . GLU A 1 79 ? -16.545 0.197 17.649 1.00 95.94 79 GLU A C 1
ATOM 643 O O . GLU A 1 79 ? -17.069 0.566 18.698 1.00 95.94 79 GLU A O 1
ATOM 648 N N . ARG A 1 80 ? -16.542 -1.107 17.315 1.00 95.25 80 ARG A N 1
ATOM 649 C CA . ARG A 1 80 ? -17.235 -2.138 18.121 1.00 95.25 80 ARG A CA 1
ATOM 650 C C . ARG A 1 80 ? -16.696 -2.277 19.545 1.00 95.25 80 ARG A C 1
ATOM 652 O O . ARG A 1 80 ? -17.424 -2.727 20.427 1.00 95.25 80 ARG A O 1
ATOM 659 N N . SER A 1 81 ? -15.422 -1.959 19.764 1.00 93.50 81 SER A N 1
ATOM 660 C CA . SER A 1 81 ? -14.784 -1.984 21.083 1.00 93.50 81 SER A CA 1
ATOM 661 C C . SER A 1 81 ? -14.938 -0.675 21.867 1.00 93.50 81 SER A C 1
ATOM 663 O O . SER A 1 81 ? -14.463 -0.616 23.000 1.00 93.50 81 SER A O 1
ATOM 665 N N . GLY A 1 82 ? -15.584 0.357 21.306 1.00 92.19 82 GLY A N 1
ATOM 666 C CA . GLY A 1 82 ? -15.753 1.663 21.955 1.00 92.19 82 GLY A CA 1
ATOM 667 C C . GLY A 1 82 ? -14.439 2.426 22.161 1.00 92.19 82 GLY A C 1
ATOM 668 O O . GLY A 1 82 ? -14.332 3.231 23.082 1.00 92.19 82 GLY A O 1
ATOM 669 N N . LEU A 1 83 ? -13.414 2.128 21.353 1.00 87.56 83 LEU A N 1
ATOM 670 C CA . LEU A 1 83 ? -12.110 2.802 21.395 1.00 87.56 83 LEU A CA 1
ATOM 671 C C . LEU A 1 83 ? -12.081 4.079 20.548 1.00 87.56 83 LEU A C 1
ATOM 673 O O . LEU A 1 83 ? -11.177 4.897 20.714 1.00 87.56 83 LEU A O 1
ATOM 677 N N . ILE A 1 84 ? -13.022 4.207 19.614 1.00 82.94 84 ILE A N 1
ATOM 678 C CA . ILE A 1 84 ? -13.255 5.379 18.768 1.00 82.94 84 ILE A CA 1
ATOM 679 C C . ILE A 1 84 ? -14.765 5.557 18.573 1.00 82.94 84 ILE A C 1
ATOM 681 O O . ILE A 1 84 ? -15.515 4.601 18.788 1.00 82.94 84 ILE A O 1
ATOM 685 N N . ASP A 1 85 ? -15.153 6.764 18.160 1.00 69.94 85 ASP A N 1
ATOM 686 C CA . ASP A 1 85 ? -16.524 7.138 17.791 1.00 69.94 85 ASP A CA 1
ATOM 687 C C . ASP A 1 85 ? -16.887 6.739 16.351 1.00 69.94 85 ASP A C 1
ATOM 689 O O . ASP A 1 85 ? -16.002 6.808 15.454 1.00 69.94 85 ASP A O 1
#